Protein AF-A0A8S1YMP6-F1 (afdb_monomer_lite)

Foldseek 3Di:
DDQDDDDDPAAWLEWADLDPFWIWTDGPPDQKIWIWGQDPVVRDTDGDDIDRRGDDRDYWDADNVQQWIWDDDPQDIFTWHQDPVRDTDGPDDDDPRPPPPPPPDD

Radius of gyration: 15.44 Å; chains: 1; bounding box: 38×43×45 Å

Structure (mmCIF, N/CA/C/O backbone):
data_AF-A0A8S1YMP6-F1
#
_entry.id   AF-A0A8S1YMP6-F1
#
loop_
_atom_site.group_PDB
_atom_site.id
_atom_site.type_symbol
_atom_site.label_atom_id
_atom_site.label_alt_id
_atom_site.label_comp_id
_atom_site.label_asym_id
_atom_site.label_entity_id
_atom_site.label_seq_id
_atom_site.pdbx_PDB_ins_code
_atom_site.Cartn_x
_atom_site.Cartn_y
_atom_site.Cartn_z
_atom_site.occupancy
_atom_site.B_iso_or_equiv
_atom_site.auth_seq_id
_atom_site.auth_comp_id
_atom_site.auth_asym_id
_atom_site.auth_atom_id
_atom_site.pdbx_PDB_model_num
ATOM 1 N N . MET A 1 1 ? -23.729 5.613 1.353 1.00 67.88 1 MET A N 1
ATOM 2 C CA . MET A 1 1 ? -23.175 6.442 2.445 1.00 67.88 1 MET A CA 1
ATOM 3 C C . MET A 1 1 ? -21.697 6.658 2.167 1.00 67.88 1 MET A C 1
ATOM 5 O O . MET A 1 1 ? -21.030 5.690 1.828 1.00 67.88 1 MET A O 1
ATOM 9 N N . VAL A 1 2 ? -21.202 7.894 2.232 1.00 78.31 2 VAL A N 1
ATOM 10 C CA . VAL A 1 2 ? -19.768 8.198 2.073 1.00 78.31 2 VAL A CA 1
ATOM 11 C C . VAL A 1 2 ? -19.159 8.281 3.469 1.00 78.31 2 VAL A C 1
ATOM 13 O O . VAL A 1 2 ? -19.642 9.072 4.270 1.00 78.31 2 VAL A O 1
ATOM 16 N N . ILE A 1 3 ? -18.148 7.454 3.757 1.00 77.44 3 ILE A N 1
ATOM 17 C CA . ILE A 1 3 ? -17.513 7.385 5.088 1.00 77.44 3 ILE A CA 1
ATOM 18 C C . ILE A 1 3 ? -16.549 8.559 5.288 1.00 77.44 3 ILE A C 1
ATOM 20 O O . ILE A 1 3 ? -16.555 9.193 6.334 1.00 77.44 3 ILE A O 1
ATOM 24 N N . GLN A 1 4 ? -15.747 8.883 4.273 1.00 87.00 4 GLN A N 1
ATOM 25 C CA . GLN A 1 4 ? -14.756 9.954 4.341 1.00 87.00 4 GLN A CA 1
ATOM 26 C C . GLN A 1 4 ? -14.466 10.492 2.939 1.00 87.00 4 GLN A C 1
ATOM 28 O O . GLN A 1 4 ? -14.537 9.757 1.952 1.00 87.00 4 GLN A O 1
ATOM 33 N N . LYS A 1 5 ? -14.106 11.774 2.855 1.00 88.31 5 LYS A N 1
ATOM 34 C CA . LYS A 1 5 ? -13.470 12.369 1.676 1.00 88.31 5 LYS A CA 1
ATOM 35 C C . LYS A 1 5 ? -12.030 12.699 2.041 1.00 88.31 5 LYS A C 1
ATOM 37 O O . LYS A 1 5 ? -11.797 13.473 2.961 1.00 88.31 5 LYS A O 1
ATOM 42 N N . ILE A 1 6 ? -11.079 12.103 1.334 1.00 84.94 6 ILE A N 1
ATOM 43 C CA . ILE A 1 6 ? -9.655 12.374 1.535 1.00 84.94 6 ILE A CA 1
ATOM 44 C C . ILE A 1 6 ? -9.230 13.348 0.445 1.00 84.94 6 ILE A C 1
ATOM 46 O O . ILE A 1 6 ? -9.277 13.012 -0.738 1.00 84.94 6 ILE A O 1
ATOM 50 N N . GLN A 1 7 ? -8.841 14.560 0.840 1.00 83.69 7 GLN A N 1
ATOM 51 C CA . GLN A 1 7 ? -8.240 15.505 -0.090 1.00 83.69 7 GLN A CA 1
ATOM 52 C C . GLN A 1 7 ? -6.839 15.012 -0.451 1.00 83.69 7 GLN A C 1
ATOM 54 O O . GLN A 1 7 ? -5.996 14.789 0.419 1.00 83.69 7 GLN A O 1
ATOM 59 N N . VAL A 1 8 ? -6.606 14.836 -1.745 1.00 76.12 8 VAL A N 1
ATOM 60 C CA . VAL A 1 8 ? -5.286 14.546 -2.299 1.00 76.12 8 VAL A CA 1
ATOM 61 C C . VAL A 1 8 ? -4.758 15.816 -2.957 1.00 76.12 8 VAL A C 1
ATOM 63 O O . VAL A 1 8 ? -5.495 16.516 -3.647 1.00 76.12 8 VAL A O 1
ATOM 66 N N . ASN A 1 9 ? -3.491 16.144 -2.710 1.00 73.88 9 ASN A N 1
ATOM 67 C CA . ASN A 1 9 ? -2.867 17.368 -3.234 1.00 73.88 9 ASN A CA 1
ATOM 68 C C . ASN A 1 9 ? -2.441 17.234 -4.704 1.00 73.88 9 ASN A C 1
ATOM 70 O O . ASN A 1 9 ? -1.985 18.193 -5.320 1.00 73.88 9 ASN A O 1
ATOM 74 N N . CYS A 1 10 ? -2.555 16.029 -5.245 1.00 73.94 10 CYS A N 1
ATOM 75 C CA . CYS A 1 10 ? -2.124 15.638 -6.570 1.00 73.94 10 CYS A CA 1
ATOM 76 C C . CYS A 1 10 ? -3.047 14.526 -7.071 1.00 73.94 10 CYS A C 1
ATOM 78 O O . CYS A 1 10 ? -3.607 13.754 -6.286 1.00 73.94 10 CYS A O 1
ATOM 80 N N . GLU A 1 11 ? -3.220 14.456 -8.389 1.00 72.50 11 GLU A N 1
ATOM 81 C CA . GLU A 1 11 ? -3.979 13.381 -9.019 1.00 72.50 11 GLU A CA 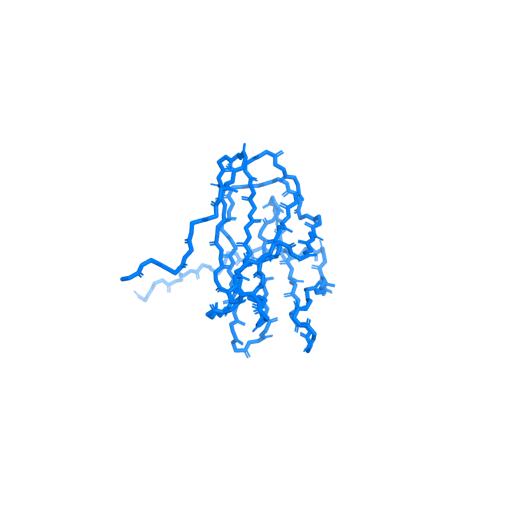1
ATOM 82 C C . GLU A 1 11 ? -3.371 12.022 -8.660 1.00 72.50 11 GLU A C 1
ATOM 84 O O . GLU A 1 11 ? -2.157 11.876 -8.525 1.00 72.50 11 GLU A O 1
ATOM 89 N N . GLY A 1 12 ? -4.222 11.019 -8.471 1.00 67.69 12 GLY A N 1
ATOM 90 C CA . GLY A 1 12 ? -3.801 9.661 -8.159 1.00 67.69 12 GLY A CA 1
ATOM 91 C C . GLY A 1 12 ? -3.504 8.861 -9.410 1.00 67.69 12 GLY A C 1
ATOM 92 O O . GLY A 1 12 ? -4.348 8.790 -10.295 1.00 67.69 12 GLY A O 1
ATOM 93 N N . LEU A 1 13 ? -2.354 8.191 -9.456 1.00 69.38 13 LEU A N 1
ATOM 94 C CA . LEU A 1 13 ? -2.070 7.231 -10.523 1.00 69.38 13 LEU A CA 1
ATOM 95 C C . LEU A 1 13 ? -2.655 5.858 -10.168 1.00 69.38 13 LEU A C 1
ATOM 97 O O . LEU A 1 13 ? -3.064 5.107 -11.050 1.00 69.38 13 LEU A O 1
ATOM 101 N N . ARG A 1 14 ? -2.671 5.497 -8.873 1.00 81.69 14 ARG A N 1
ATOM 102 C CA . ARG A 1 14 ? -3.066 4.153 -8.427 1.00 81.69 14 ARG A CA 1
ATOM 103 C C . ARG A 1 14 ? -3.709 4.157 -7.052 1.00 81.69 14 ARG A C 1
ATOM 105 O O . ARG A 1 14 ? -3.186 4.764 -6.121 1.00 81.69 14 ARG A O 1
ATOM 112 N N . LEU A 1 15 ? -4.773 3.376 -6.928 1.00 88.25 15 LEU A N 1
ATOM 113 C CA . LEU A 1 15 ? -5.464 3.069 -5.685 1.00 88.25 15 LEU A CA 1
ATOM 114 C C . LEU A 1 15 ? -5.640 1.551 -5.607 1.00 88.25 15 LEU A C 1
ATOM 116 O O . LEU A 1 15 ? -6.101 0.941 -6.571 1.00 88.25 15 LEU A O 1
ATOM 120 N N . CYS A 1 16 ? -5.268 0.933 -4.489 1.00 90.88 16 CYS A N 1
ATOM 121 C CA . CYS A 1 16 ? -5.483 -0.496 -4.276 1.00 90.88 16 CYS A CA 1
ATOM 122 C C . CYS A 1 16 ? -5.923 -0.749 -2.836 1.00 90.88 16 CYS A C 1
ATOM 124 O O . CYS A 1 16 ? -5.235 -0.383 -1.883 1.00 90.88 16 CYS A O 1
ATOM 126 N N . PHE A 1 17 ? -7.097 -1.359 -2.689 1.00 91.94 17 PHE A N 1
ATOM 127 C CA . PHE A 1 17 ? -7.643 -1.740 -1.395 1.00 91.94 17 PHE A CA 1
ATOM 128 C C . PHE A 1 17 ? -7.068 -3.089 -0.982 1.00 91.94 17 PHE A C 1
ATOM 130 O O . PHE A 1 17 ? -7.172 -4.072 -1.713 1.00 91.94 17 PHE A O 1
ATOM 137 N N . ILE A 1 18 ? -6.474 -3.121 0.204 1.00 92.88 18 ILE A N 1
ATOM 138 C CA . ILE A 1 18 ? -5.945 -4.341 0.812 1.00 92.88 18 ILE A CA 1
ATOM 139 C C . ILE A 1 18 ? -7.067 -5.020 1.604 1.00 92.88 18 ILE A C 1
ATOM 141 O O . ILE A 1 18 ? -7.279 -6.231 1.516 1.00 92.88 18 ILE A O 1
ATOM 145 N N . ASN A 1 19 ? -7.831 -4.213 2.344 1.00 90.81 19 ASN A N 1
ATOM 146 C CA . ASN A 1 19 ? -9.063 -4.587 3.029 1.00 90.81 19 ASN A CA 1
ATOM 147 C C . ASN A 1 19 ? -9.916 -3.326 3.309 1.00 90.81 19 ASN A C 1
ATOM 149 O O . ASN A 1 19 ? -9.631 -2.249 2.789 1.00 90.81 19 ASN A O 1
ATOM 153 N N . ASN A 1 20 ? -10.962 -3.449 4.133 1.00 90.25 20 ASN A N 1
ATOM 154 C CA . ASN A 1 20 ? -11.883 -2.344 4.445 1.00 90.25 20 ASN A CA 1
ATOM 155 C C . ASN A 1 20 ? -11.234 -1.189 5.227 1.00 90.25 20 ASN A C 1
ATOM 157 O O . ASN A 1 20 ? -11.741 -0.072 5.204 1.00 90.25 20 ASN A O 1
ATOM 161 N N . ASN A 1 21 ? -10.124 -1.458 5.911 1.00 92.12 21 ASN A N 1
ATOM 162 C CA . ASN A 1 21 ? -9.453 -0.542 6.828 1.00 92.12 21 ASN A CA 1
ATOM 163 C C . ASN A 1 21 ? -8.062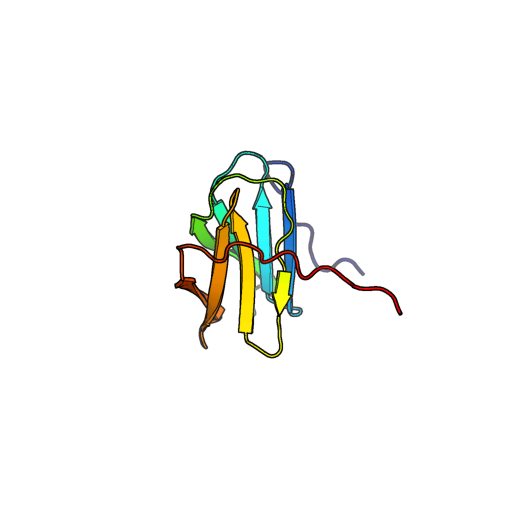 -0.130 6.335 1.00 92.12 21 ASN A C 1
ATOM 165 O O . ASN A 1 21 ? -7.370 0.608 7.033 1.00 92.12 21 ASN A O 1
ATOM 169 N N . LEU A 1 22 ? -7.637 -0.624 5.170 1.00 92.69 22 LEU A N 1
ATOM 170 C CA . LEU A 1 22 ? -6.287 -0.453 4.657 1.00 92.69 22 LEU A CA 1
ATOM 171 C C . LEU A 1 22 ? -6.304 -0.362 3.136 1.00 92.69 22 LEU A C 1
ATOM 173 O O . LEU A 1 22 ? -6.740 -1.284 2.440 1.00 92.69 22 LEU A O 1
ATOM 177 N N . PHE A 1 23 ? -5.761 0.729 2.615 1.00 92.81 23 PHE A N 1
ATOM 178 C CA . PHE A 1 23 ? -5.513 0.880 1.191 1.00 92.81 23 PHE A CA 1
ATOM 179 C C . PHE A 1 23 ? -4.171 1.555 0.944 1.00 92.81 23 PHE A C 1
ATOM 181 O O . PHE A 1 23 ? -3.599 2.211 1.816 1.00 92.81 23 PHE A O 1
ATOM 188 N N . ILE A 1 24 ? -3.675 1.389 -0.274 1.00 92.00 24 ILE A N 1
ATOM 189 C CA . ILE A 1 24 ? -2.481 2.063 -0.762 1.00 92.00 24 ILE A CA 1
ATOM 190 C C . ILE A 1 24 ? -2.841 3.028 -1.882 1.00 92.00 24 ILE A C 1
ATOM 192 O O . ILE A 1 24 ? -3.727 2.763 -2.701 1.00 92.00 24 ILE A O 1
ATOM 196 N N . PHE A 1 25 ? -2.131 4.145 -1.918 1.00 90.62 25 PHE A N 1
ATOM 197 C CA . PHE A 1 25 ? -2.318 5.197 -2.900 1.00 90.62 25 PHE A CA 1
ATOM 198 C C . PHE A 1 25 ? -0.966 5.692 -3.393 1.00 90.62 25 PHE A C 1
ATOM 200 O O . PHE A 1 25 ? -0.106 6.045 -2.591 1.00 90.62 25 PHE A O 1
ATOM 207 N N . GLN A 1 26 ? -0.776 5.735 -4.708 1.00 88.56 26 GLN A N 1
ATOM 208 C CA . GLN A 1 26 ? 0.383 6.387 -5.313 1.00 88.56 26 GLN A CA 1
ATOM 209 C C . GLN A 1 26 ? -0.097 7.593 -6.117 1.00 88.56 26 GLN A C 1
ATOM 211 O O . GLN A 1 26 ? -0.836 7.411 -7.096 1.00 88.56 26 GLN A O 1
ATOM 216 N N . PRO A 1 27 ? 0.322 8.810 -5.748 1.00 86.44 27 PRO A N 1
ATOM 217 C CA . PRO A 1 27 ? 0.033 9.981 -6.550 1.00 86.44 27 PRO A CA 1
ATOM 218 C C . PRO A 1 27 ? 0.848 10.010 -7.843 1.00 86.44 27 PRO A C 1
ATOM 220 O O . PRO A 1 27 ? 1.887 9.364 -8.003 1.00 86.44 27 PRO A O 1
ATOM 223 N N . PHE A 1 28 ? 0.352 10.797 -8.784 1.00 78.06 28 PHE A N 1
ATOM 224 C CA . PHE A 1 28 ? 0.988 11.076 -10.054 1.00 78.06 28 PHE A CA 1
ATOM 225 C C . PHE A 1 28 ? 2.301 11.841 -9.837 1.00 78.06 28 PHE A C 1
ATOM 227 O O . PHE A 1 28 ? 2.346 12.798 -9.070 1.00 78.06 28 PHE A O 1
ATOM 234 N N . LYS A 1 29 ? 3.364 11.422 -10.540 1.00 71.44 29 LYS A N 1
ATOM 235 C CA . LYS A 1 29 ? 4.731 11.993 -10.506 1.00 71.44 29 LYS A CA 1
ATOM 236 C C . LYS A 1 29 ? 5.530 11.815 -9.210 1.00 71.44 29 LYS A C 1
ATOM 238 O O . LYS A 1 29 ? 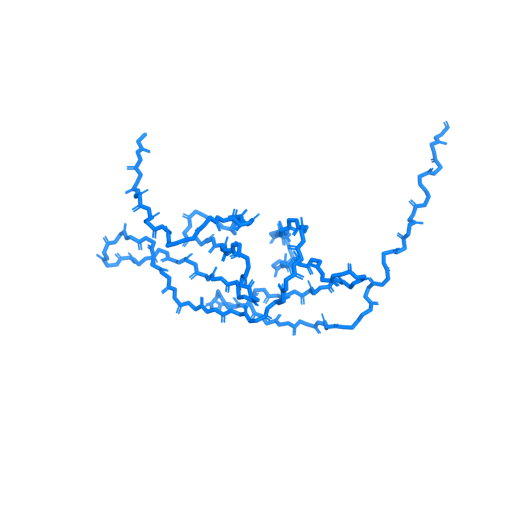6.637 12.339 -9.133 1.00 71.44 29 LYS A O 1
ATOM 243 N N . GLU A 1 30 ? 5.058 11.031 -8.243 1.00 77.56 30 GLU A N 1
ATOM 244 C CA . GLU A 1 30 ? 5.883 10.672 -7.084 1.00 77.56 30 GLU A CA 1
ATOM 245 C C . GLU A 1 30 ? 6.375 9.224 -7.167 1.00 77.56 30 GLU A C 1
ATOM 247 O O . GLU A 1 30 ? 5.671 8.309 -7.605 1.00 77.56 30 GLU A O 1
ATOM 252 N N . ASN A 1 31 ? 7.595 9.009 -6.678 1.00 84.50 31 ASN A N 1
ATOM 253 C CA . ASN A 1 31 ? 8.190 7.682 -6.512 1.00 84.50 31 ASN A CA 1
ATOM 254 C C . ASN A 1 31 ? 7.717 6.988 -5.225 1.00 84.50 31 ASN A C 1
ATOM 256 O O . ASN A 1 31 ? 8.308 5.986 -4.823 1.00 84.50 31 ASN A O 1
ATOM 260 N N . LEU A 1 32 ? 6.683 7.525 -4.572 1.00 86.56 32 LEU A N 1
ATOM 261 C CA . LEU A 1 32 ? 6.213 7.112 -3.258 1.00 86.56 32 LEU A CA 1
ATOM 262 C C . LEU A 1 32 ? 4.836 6.457 -3.350 1.00 86.56 32 LEU A C 1
ATOM 264 O O . LEU A 1 32 ? 3.927 6.950 -4.012 1.00 86.56 32 LEU A O 1
ATOM 268 N N . 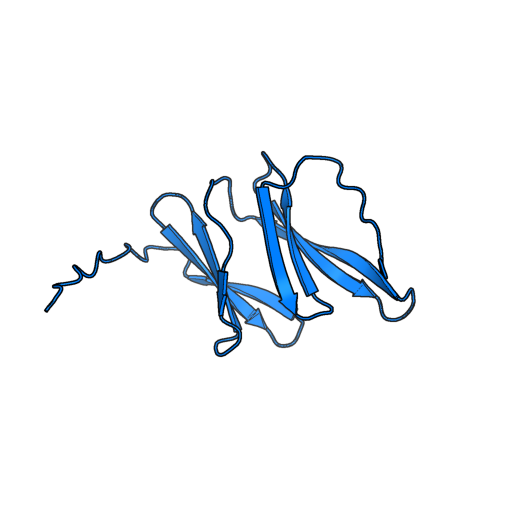MET A 1 33 ? 4.679 5.355 -2.631 1.00 88.56 33 MET A N 1
ATOM 269 C CA . MET A 1 33 ? 3.400 4.721 -2.348 1.00 88.56 33 MET A CA 1
ATOM 270 C C . MET A 1 33 ? 3.026 5.017 -0.902 1.00 88.56 33 MET A C 1
ATOM 272 O O . MET A 1 33 ? 3.776 4.677 0.011 1.00 88.56 33 MET A O 1
ATOM 276 N N . TYR A 1 34 ? 1.865 5.620 -0.689 1.00 89.62 34 TYR A N 1
ATOM 277 C CA . TYR A 1 34 ? 1.321 5.922 0.627 1.00 89.62 34 TYR A CA 1
ATOM 278 C C . TYR A 1 34 ? 0.415 4.811 1.126 1.00 89.62 34 TYR A C 1
ATOM 280 O O . TYR A 1 34 ? -0.379 4.256 0.368 1.00 89.62 34 TYR A O 1
ATOM 288 N N . ILE A 1 35 ? 0.507 4.533 2.422 1.00 91.06 35 ILE A N 1
ATOM 289 C CA . ILE A 1 35 ? -0.363 3.593 3.122 1.00 91.06 35 ILE A CA 1
ATOM 290 C C . ILE A 1 35 ? -1.370 4.398 3.935 1.00 91.06 35 ILE A C 1
ATOM 292 O O . ILE A 1 35 ? -0.988 5.253 4.739 1.00 91.06 35 ILE A O 1
ATOM 296 N N . TYR A 1 36 ? -2.650 4.111 3.730 1.00 92.31 36 TYR A N 1
ATOM 297 C CA . TYR A 1 36 ? -3.753 4.694 4.478 1.00 92.31 36 TYR A CA 1
ATOM 298 C C . TYR A 1 36 ? -4.423 3.622 5.320 1.00 92.31 36 TYR A C 1
ATOM 300 O O . TYR A 1 36 ? -4.880 2.612 4.786 1.00 92.31 36 TYR A O 1
ATOM 308 N N . LYS A 1 37 ? -4.494 3.861 6.629 1.00 93.25 37 LYS A N 1
ATOM 309 C CA . LYS A 1 37 ? -5.063 2.930 7.605 1.00 93.25 37 LYS A CA 1
ATOM 310 C C . LYS A 1 37 ? -6.143 3.614 8.435 1.00 93.25 37 LYS A C 1
ATOM 312 O O . LYS A 1 37 ? -6.001 4.787 8.785 1.00 93.25 37 LYS A O 1
ATOM 317 N N . MET A 1 38 ? -7.204 2.873 8.746 1.00 92.56 38 MET A N 1
ATOM 318 C CA . MET A 1 38 ? -8.260 3.312 9.651 1.00 92.56 38 MET A CA 1
ATOM 319 C C . MET A 1 38 ? -7.669 3.562 11.040 1.00 92.56 38 MET A C 1
ATOM 321 O O . MET A 1 38 ? -7.074 2.673 11.653 1.00 92.56 38 MET A O 1
ATOM 325 N N . ASN A 1 39 ? -7.832 4.780 11.537 1.00 91.31 39 ASN A N 1
ATOM 326 C CA . ASN A 1 39 ? -7.583 5.110 12.924 1.00 91.31 39 ASN A CA 1
ATOM 327 C C . ASN A 1 39 ? -8.851 4.788 13.720 1.00 91.31 39 ASN A C 1
ATOM 329 O O . ASN A 1 39 ? -9.865 5.457 13.565 1.00 91.31 39 ASN A O 1
ATOM 333 N N . ASN A 1 40 ? -8.789 3.782 14.592 1.00 89.81 40 ASN A N 1
ATOM 334 C CA . ASN A 1 40 ? -9.946 3.331 15.374 1.00 89.81 40 ASN A CA 1
ATOM 335 C C . ASN A 1 40 ? -10.408 4.339 16.443 1.00 89.81 40 ASN A C 1
ATOM 337 O O . ASN A 1 40 ? -11.489 4.177 16.996 1.00 89.81 40 ASN A O 1
ATOM 341 N N . VAL A 1 41 ? -9.593 5.351 16.767 1.00 92.94 41 VAL A N 1
ATOM 342 C CA . VAL A 1 41 ? -9.961 6.405 17.725 1.00 92.94 41 VAL A CA 1
ATOM 343 C C . VAL A 1 41 ? -10.778 7.488 17.031 1.00 92.94 41 VAL A C 1
ATOM 345 O O . VAL A 1 41 ? -11.822 7.887 17.537 1.00 92.94 41 VAL A O 1
ATOM 348 N N . SER A 1 42 ? -10.320 7.958 15.868 1.00 90.81 42 SER A N 1
ATOM 349 C CA . SER A 1 42 ? -11.022 9.001 15.110 1.00 90.81 42 SER A CA 1
ATOM 350 C C . SER A 1 42 ? -12.056 8.454 14.123 1.00 90.81 42 SER A C 1
ATOM 352 O O . SER A 1 42 ? -12.874 9.221 13.632 1.00 90.81 42 SER A O 1
ATOM 354 N N . ASN A 1 43 ? -12.042 7.146 13.843 1.00 88.88 43 ASN A N 1
ATOM 355 C CA . ASN A 1 43 ? -12.793 6.493 12.764 1.00 88.88 43 ASN A CA 1
ATOM 356 C C . ASN A 1 43 ? -12.522 7.096 11.375 1.00 88.88 43 ASN A C 1
ATOM 358 O O . ASN A 1 43 ? -13.407 7.161 10.523 1.00 88.88 43 ASN A O 1
ATOM 362 N N . GLU A 1 44 ? -11.277 7.511 11.135 1.00 91.44 44 GLU A N 1
ATOM 363 C CA . GLU A 1 44 ? -10.839 8.085 9.861 1.00 91.44 44 GLU A CA 1
ATOM 364 C C . GLU A 1 44 ? -9.643 7.326 9.288 1.00 91.44 44 GLU A C 1
ATOM 366 O O . GLU A 1 44 ? -8.719 6.941 10.006 1.00 91.44 44 GLU A O 1
ATOM 371 N N . LEU A 1 45 ? -9.610 7.155 7.967 1.00 91.38 45 LEU A N 1
ATOM 372 C CA . LEU A 1 45 ?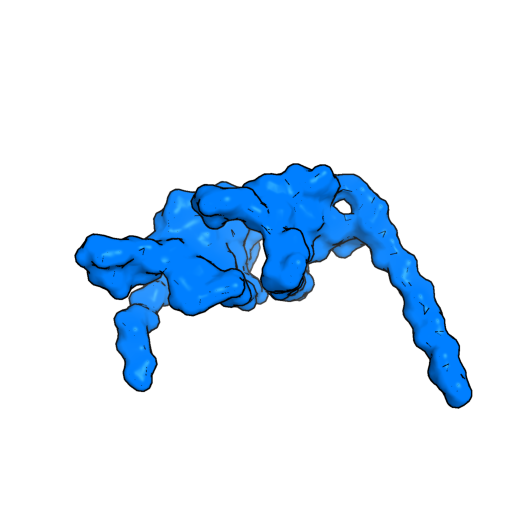 -8.424 6.702 7.252 1.00 91.38 45 LEU A CA 1
ATOM 373 C C . LEU A 1 45 ? -7.391 7.827 7.239 1.00 91.38 45 LEU A C 1
ATOM 375 O O . LEU A 1 45 ? -7.637 8.929 6.745 1.00 91.38 45 LEU A O 1
ATOM 379 N N . THR A 1 46 ? -6.207 7.521 7.757 1.00 91.81 46 THR A N 1
ATOM 380 C CA . THR A 1 46 ? -5.087 8.459 7.853 1.00 91.81 46 THR A CA 1
ATOM 381 C C . THR A 1 46 ? -3.875 7.911 7.119 1.00 91.81 46 THR A C 1
ATOM 383 O O . THR A 1 46 ? -3.643 6.701 7.091 1.00 91.81 46 THR A O 1
ATOM 386 N N . LYS A 1 47 ? -3.095 8.804 6.501 1.00 90.62 47 LYS A N 1
ATOM 387 C CA . LYS A 1 47 ? -1.817 8.452 5.878 1.00 90.62 47 LYS A CA 1
ATOM 388 C C . LYS A 1 47 ? -0.819 8.103 6.981 1.00 90.62 47 LYS A C 1
ATOM 390 O O . LYS A 1 47 ? -0.431 8.985 7.741 1.00 90.62 47 LYS A O 1
ATOM 395 N N . THR A 1 48 ? -0.394 6.848 7.061 1.00 87.31 48 THR A N 1
ATOM 396 C CA . THR A 1 48 ? 0.473 6.374 8.150 1.00 87.31 48 THR A CA 1
ATOM 397 C C . THR A 1 48 ? 1.936 6.287 7.743 1.00 87.31 48 THR A C 1
ATOM 399 O O . THR A 1 48 ? 2.812 6.637 8.529 1.00 87.31 48 THR A O 1
ATOM 402 N N . LYS A 1 49 ? 2.215 5.802 6.529 1.00 87.06 49 LYS A N 1
ATOM 403 C CA . LYS A 1 49 ? 3.571 5.490 6.052 1.00 87.06 49 LYS A CA 1
ATOM 404 C C . LYS A 1 49 ? 3.703 5.717 4.551 1.00 87.06 49 LYS A C 1
ATOM 406 O O . LYS A 1 49 ? 2.705 5.863 3.839 1.00 87.06 49 LYS A O 1
ATOM 411 N N . TYR A 1 50 ? 4.945 5.714 4.079 1.00 88.50 50 TYR A N 1
ATOM 412 C CA . TYR A 1 50 ? 5.277 5.707 2.660 1.00 88.50 50 TYR A CA 1
ATOM 413 C C . TYR A 1 50 ? 6.371 4.682 2.352 1.00 88.50 50 TYR A C 1
ATOM 415 O O . TYR A 1 50 ? 7.181 4.354 3.217 1.00 88.50 50 TYR A O 1
ATOM 423 N N . ILE A 1 51 ? 6.379 4.184 1.117 1.00 85.44 51 ILE A N 1
ATOM 424 C CA . ILE A 1 51 ? 7.392 3.269 0.582 1.00 85.44 51 ILE A CA 1
ATOM 425 C C . ILE A 1 51 ? 7.861 3.809 -0.763 1.00 85.44 51 ILE A C 1
ATOM 427 O O . ILE A 1 51 ? 7.039 4.182 -1.601 1.00 85.44 51 ILE A O 1
ATOM 431 N N . GLU A 1 52 ? 9.172 3.832 -0.983 1.00 85.69 52 GLU A N 1
ATOM 432 C CA . GLU A 1 52 ? 9.732 4.187 -2.282 1.00 85.69 52 GLU A CA 1
ATOM 433 C C . GLU A 1 52 ? 9.584 3.016 -3.264 1.00 85.69 52 GLU A C 1
ATOM 435 O O . GLU A 1 52 ? 10.097 1.919 -3.058 1.00 85.69 52 GLU A O 1
ATOM 440 N N . VAL A 1 53 ? 8.834 3.249 -4.335 1.00 79.25 53 VAL A N 1
ATOM 441 C CA . VAL A 1 53 ? 8.414 2.243 -5.327 1.00 79.25 53 VAL A CA 1
ATOM 442 C C . VAL A 1 53 ? 8.831 2.616 -6.752 1.00 79.25 53 VAL A C 1
ATOM 444 O O . VAL A 1 53 ? 8.810 1.765 -7.644 1.00 79.25 53 VAL A O 1
ATOM 447 N N . GLY A 1 54 ? 9.244 3.871 -6.965 1.00 76.62 54 GLY A N 1
ATOM 448 C CA . GLY A 1 54 ? 9.558 4.431 -8.278 1.00 76.62 54 GLY A CA 1
ATOM 449 C C . GLY A 1 54 ? 8.322 4.820 -9.101 1.00 76.62 54 GLY A C 1
ATOM 450 O O . GLY A 1 54 ? 7.176 4.542 -8.740 1.00 76.62 54 GLY A O 1
ATOM 451 N N . PHE A 1 55 ? 8.567 5.479 -10.232 1.00 71.81 55 PHE A N 1
ATOM 452 C CA . PHE A 1 55 ? 7.536 5.936 -11.162 1.00 71.81 55 PHE A CA 1
ATOM 453 C C . PHE A 1 55 ? 7.262 4.894 -12.253 1.00 71.81 55 PHE A C 1
ATOM 455 O O . PHE A 1 55 ? 8.191 4.363 -12.859 1.00 71.81 55 PHE A O 1
ATOM 462 N N . ILE A 1 56 ? 5.984 4.603 -12.517 1.00 66.31 56 ILE A N 1
ATOM 463 C CA . ILE A 1 56 ? 5.533 3.710 -13.600 1.00 66.31 56 ILE A CA 1
ATOM 464 C C . ILE A 1 56 ? 4.013 3.900 -13.852 1.00 66.31 56 ILE A C 1
ATOM 466 O O . ILE A 1 56 ? 3.333 4.569 -13.075 1.00 66.31 56 ILE A O 1
ATOM 470 N N . PHE A 1 57 ? 3.441 3.264 -14.881 1.00 66.25 57 PHE A N 1
ATOM 471 C CA . PHE A 1 57 ? 2.026 3.313 -15.283 1.00 66.25 57 PHE A CA 1
ATOM 472 C C . PHE A 1 57 ? 1.164 2.066 -14.978 1.00 66.25 57 PHE A C 1
ATOM 474 O O . PHE A 1 57 ? 0.020 2.017 -15.414 1.00 66.25 57 PHE A O 1
ATOM 481 N N . LEU A 1 58 ? 1.654 1.047 -14.264 1.00 68.94 58 LEU A N 1
ATOM 482 C CA . LEU A 1 58 ? 0.909 -0.213 -14.089 1.00 68.94 58 LEU A CA 1
ATOM 483 C C . LEU A 1 58 ? 0.249 -0.347 -12.712 1.00 68.94 58 LEU A C 1
ATOM 485 O O . LEU A 1 58 ? 0.851 0.051 -11.721 1.00 68.94 58 LEU A O 1
ATOM 489 N N . PRO A 1 59 ? -0.970 -0.907 -12.623 1.00 76.50 59 PRO A N 1
ATOM 490 C CA . PRO A 1 59 ? -1.713 -0.966 -11.372 1.00 76.50 59 PRO A CA 1
ATOM 491 C C . PRO A 1 59 ? -1.017 -1.847 -10.329 1.00 76.50 59 PRO A C 1
ATOM 493 O O . PRO A 1 59 ? -0.315 -2.806 -10.655 1.00 76.50 59 PRO A O 1
ATOM 496 N N . TYR A 1 60 ? -1.254 -1.523 -9.061 1.00 86.81 60 TYR A N 1
ATOM 497 C CA . TYR A 1 60 ? -0.949 -2.411 -7.946 1.00 86.81 60 TYR A CA 1
ATOM 498 C C . TYR A 1 60 ? -1.929 -3.580 -7.920 1.00 86.81 60 TYR A C 1
ATOM 500 O O . TYR A 1 60 ? -3.121 -3.389 -8.163 1.00 86.81 60 TYR A O 1
ATOM 508 N N . TYR A 1 61 ? -1.445 -4.769 -7.565 1.00 89.44 61 TYR A N 1
ATOM 509 C CA . TYR A 1 61 ? -2.300 -5.937 -7.381 1.00 89.44 61 TYR A CA 1
ATOM 510 C C . TYR A 1 61 ? -1.981 -6.637 -6.066 1.00 89.44 61 TYR A C 1
ATOM 512 O O . TYR A 1 61 ? -0.854 -7.084 -5.859 1.00 89.44 61 TYR A O 1
ATOM 520 N N . TYR A 1 62 ? -2.970 -6.733 -5.179 1.00 91.88 62 TYR A N 1
ATOM 521 C CA . TYR A 1 62 ? -2.817 -7.402 -3.894 1.00 91.88 62 TYR A CA 1
ATOM 522 C C . TYR A 1 62 ? -3.457 -8.795 -3.919 1.00 91.88 62 TYR A C 1
ATOM 524 O O . TYR A 1 62 ? -4.657 -8.960 -4.134 1.00 91.88 62 TYR A O 1
ATOM 532 N N . ILE A 1 63 ? -2.634 -9.812 -3.684 1.00 92.06 63 ILE A N 1
ATOM 533 C CA . ILE A 1 63 ? -3.006 -11.220 -3.603 1.00 92.06 63 ILE A CA 1
ATOM 534 C C . ILE A 1 63 ? -3.250 -11.559 -2.134 1.00 92.06 63 ILE A C 1
ATOM 536 O O . ILE A 1 63 ? -2.338 -11.977 -1.417 1.00 92.06 63 ILE A O 1
ATOM 540 N N . LYS A 1 64 ? -4.503 -11.408 -1.700 1.00 90.56 64 LYS A N 1
ATOM 541 C CA . LYS A 1 64 ? -4.916 -11.595 -0.301 1.00 90.56 64 LYS A CA 1
ATOM 542 C C . LYS A 1 64 ? -4.550 -12.965 0.276 1.00 90.56 64 LYS A C 1
ATOM 544 O O . LYS A 1 64 ? -4.095 -13.039 1.404 1.00 90.56 64 LYS A O 1
ATOM 549 N N . SER A 1 65 ? -4.685 -14.048 -0.494 1.00 92.06 65 SER A N 1
ATOM 550 C CA . SER A 1 65 ? -4.370 -15.406 -0.011 1.00 92.06 65 SER A CA 1
ATOM 551 C C . SER A 1 65 ? -2.884 -15.647 0.272 1.00 92.06 65 SER A C 1
ATOM 553 O O . SER A 1 65 ? -2.536 -16.664 0.863 1.00 92.06 65 SER A O 1
ATOM 555 N N . LYS A 1 66 ? -2.007 -14.748 -0.187 1.00 89.00 66 LYS A N 1
ATOM 556 C CA . LYS A 1 66 ? -0.553 -14.852 -0.028 1.00 89.00 66 LYS A CA 1
ATOM 557 C C . LYS A 1 66 ? 0.039 -13.691 0.760 1.00 89.00 66 LYS A C 1
ATOM 559 O O . LYS A 1 66 ? 1.254 -13.679 0.946 1.00 89.00 66 LYS A O 1
ATOM 564 N N . ASP A 1 67 ? -0.783 -12.718 1.150 1.00 91.38 67 ASP A N 1
ATOM 565 C CA . ASP A 1 67 ? -0.346 -11.442 1.710 1.00 91.38 67 ASP A CA 1
ATOM 566 C C . ASP A 1 67 ? 0.710 -10.741 0.844 1.00 91.38 67 ASP A C 1
ATOM 568 O O . ASP A 1 67 ? 1.677 -10.184 1.354 1.00 91.38 67 ASP A O 1
ATOM 572 N N . LEU A 1 68 ? 0.541 -10.779 -0.483 1.00 91.50 68 LEU A N 1
ATOM 573 C CA . LEU A 1 68 ? 1.507 -10.222 -1.433 1.00 91.50 68 LEU A CA 1
ATOM 574 C C . LEU A 1 68 ? 0.929 -9.051 -2.215 1.00 91.50 68 LEU A C 1
ATOM 576 O O . LEU A 1 68 ? -0.093 -9.179 -2.877 1.00 91.50 68 LEU A O 1
ATOM 580 N N . LEU A 1 69 ? 1.642 -7.935 -2.218 1.00 90.12 69 LEU A N 1
ATOM 581 C CA . LEU A 1 69 ? 1.429 -6.801 -3.095 1.00 90.12 69 LEU A CA 1
ATOM 582 C C . LEU A 1 69 ? 2.437 -6.851 -4.243 1.00 90.12 69 LEU A C 1
ATOM 584 O O . LEU A 1 69 ? 3.651 -6.812 -4.038 1.00 90.12 69 LEU A O 1
ATOM 588 N N . LEU A 1 70 ? 1.918 -6.899 -5.462 1.00 88.25 70 LEU A N 1
ATOM 589 C CA . LEU A 1 70 ? 2.696 -6.793 -6.682 1.00 88.25 70 LEU A CA 1
ATOM 590 C C . LEU A 1 70 ? 2.669 -5.349 -7.173 1.00 88.25 70 LEU A C 1
ATOM 592 O O . LEU A 1 70 ? 1.603 -4.756 -7.357 1.00 88.25 70 LEU A O 1
ATOM 596 N N . SER A 1 71 ? 3.855 -4.799 -7.412 1.00 83.31 71 SER A N 1
ATOM 597 C CA . SER A 1 71 ? 4.041 -3.504 -8.060 1.00 83.31 71 SER A CA 1
ATOM 598 C C . SER A 1 71 ? 4.997 -3.676 -9.220 1.00 83.31 71 SER A C 1
ATOM 600 O O . SER A 1 71 ? 6.168 -3.992 -9.023 1.00 83.31 71 SER A O 1
ATOM 602 N N . LYS A 1 72 ? 4.523 -3.496 -10.450 1.00 77.00 72 LYS A N 1
ATOM 603 C CA . LYS A 1 72 ? 5.433 -3.515 -11.595 1.00 77.00 72 LYS A CA 1
ATOM 604 C C . LYS A 1 72 ? 6.257 -2.230 -11.599 1.00 77.00 72 LYS A C 1
ATOM 606 O O . LYS A 1 72 ? 5.690 -1.164 -11.403 1.00 77.00 72 LYS A O 1
ATOM 611 N N . ARG A 1 73 ? 7.563 -2.335 -11.851 1.00 74.25 73 ARG A N 1
ATOM 612 C CA . ARG A 1 73 ? 8.533 -1.246 -12.031 1.00 74.25 73 ARG A CA 1
ATOM 613 C C . ARG A 1 73 ? 9.331 -1.487 -13.313 1.00 74.25 73 ARG A C 1
ATOM 615 O O . ARG A 1 73 ? 10.204 -2.343 -13.355 1.00 74.25 73 ARG A O 1
ATOM 622 N N . ASP A 1 74 ? 9.028 -0.723 -14.356 1.00 73.62 74 ASP A N 1
ATOM 623 C CA . ASP A 1 74 ? 9.509 -0.930 -15.727 1.00 73.62 74 ASP A CA 1
ATOM 624 C C . ASP A 1 74 ? 9.413 -2.409 -16.174 1.00 73.62 74 ASP A C 1
ATOM 626 O O . ASP A 1 74 ? 8.305 -2.941 -16.305 1.00 73.62 74 ASP A O 1
ATOM 630 N N . LYS A 1 75 ? 10.551 -3.093 -16.354 1.00 74.81 75 LYS A N 1
ATOM 631 C CA . LYS A 1 75 ? 10.649 -4.518 -16.719 1.00 74.81 75 LYS A CA 1
ATOM 632 C C . LYS A 1 75 ? 10.624 -5.486 -15.526 1.00 74.81 75 LYS A C 1
ATOM 634 O O . LYS A 1 75 ? 10.646 -6.693 -15.738 1.00 74.81 75 LYS A O 1
ATOM 639 N N . HIS A 1 76 ? 10.543 -4.977 -14.301 1.00 75.00 76 HIS A N 1
ATOM 640 C CA . HIS A 1 76 ? 10.628 -5.746 -13.059 1.00 75.00 76 HIS A CA 1
ATOM 641 C C . HIS A 1 76 ? 9.298 -5.759 -12.308 1.00 75.00 76 HIS A C 1
ATOM 643 O O . HIS A 1 76 ? 8.468 -4.868 -12.478 1.00 75.00 76 HIS A O 1
ATOM 649 N N . ILE A 1 77 ? 9.093 -6.743 -11.436 1.00 80.12 77 ILE A N 1
ATOM 650 C CA . ILE A 1 77 ? 7.976 -6.761 -10.488 1.00 80.12 77 ILE A CA 1
ATOM 651 C C . ILE A 1 77 ? 8.564 -6.716 -9.084 1.00 80.12 77 ILE A C 1
ATOM 653 O O . ILE A 1 77 ? 9.265 -7.636 -8.676 1.00 80.12 77 ILE A O 1
ATOM 657 N N . ASN A 1 78 ? 8.248 -5.656 -8.347 1.00 80.56 78 ASN A N 1
ATOM 658 C CA . ASN A 1 78 ? 8.454 -5.613 -6.911 1.00 80.56 78 ASN A CA 1
ATOM 659 C C . ASN A 1 78 ? 7.409 -6.522 -6.265 1.00 80.56 78 ASN A C 1
ATOM 661 O O . ASN A 1 78 ? 6.201 -6.313 -6.432 1.00 80.56 78 ASN A O 1
ATOM 665 N N . VAL A 1 79 ? 7.885 -7.509 -5.514 1.00 87.19 79 VAL A N 1
ATOM 666 C CA . VAL A 1 79 ? 7.043 -8.373 -4.689 1.00 87.19 79 VAL A CA 1
ATOM 667 C C . VAL A 1 79 ? 7.204 -7.927 -3.245 1.00 87.19 79 VAL A C 1
ATOM 669 O O . VAL A 1 79 ? 8.294 -7.991 -2.676 1.00 87.19 79 VAL A O 1
ATOM 672 N N . MET A 1 80 ? 6.117 -7.433 -2.664 1.00 88.44 80 MET A N 1
ATOM 673 C CA . MET A 1 80 ? 6.081 -6.939 -1.294 1.00 88.44 80 MET A CA 1
ATOM 674 C C . MET A 1 80 ? 5.157 -7.816 -0.457 1.00 88.44 80 MET A C 1
ATOM 676 O O . MET A 1 80 ? 3.989 -7.962 -0.801 1.00 88.44 80 MET A O 1
ATOM 680 N N . ARG A 1 81 ? 5.642 -8.375 0.650 1.00 90.31 81 ARG A N 1
ATOM 681 C CA . ARG A 1 81 ? 4.807 -9.128 1.592 1.00 90.31 81 ARG A CA 1
ATOM 682 C C . ARG A 1 81 ? 4.286 -8.223 2.692 1.00 90.31 81 ARG A C 1
ATOM 684 O O . ARG A 1 81 ? 5.047 -7.437 3.253 1.00 90.31 81 ARG A O 1
ATOM 691 N N . MET A 1 82 ? 3.007 -8.362 3.013 1.00 88.94 82 MET A N 1
ATOM 692 C CA . MET A 1 82 ? 2.419 -7.751 4.193 1.00 88.94 82 MET A CA 1
ATOM 693 C C . MET A 1 82 ? 2.814 -8.555 5.435 1.00 88.94 82 MET A C 1
ATOM 695 O O . MET A 1 82 ? 2.633 -9.769 5.494 1.00 88.94 82 MET A O 1
ATOM 699 N N . THR A 1 83 ? 3.395 -7.882 6.418 1.00 84.81 83 THR A N 1
ATOM 700 C CA . THR A 1 83 ? 3.746 -8.458 7.716 1.00 84.81 83 THR A CA 1
ATOM 701 C C . THR A 1 83 ? 2.555 -8.356 8.673 1.00 84.81 83 THR A C 1
ATOM 703 O O . THR A 1 83 ? 1.598 -7.624 8.417 1.00 84.81 83 THR A O 1
ATOM 706 N N . GLY A 1 84 ? 2.620 -9.046 9.816 1.00 77.56 84 GLY A N 1
ATOM 707 C CA . GLY A 1 84 ? 1.557 -9.016 10.834 1.00 77.56 84 GLY A CA 1
ATOM 708 C C . GLY A 1 84 ? 1.235 -7.624 11.401 1.00 77.56 84 GLY A C 1
ATOM 709 O O . GLY A 1 84 ? 0.185 -7.450 12.008 1.00 77.56 84 GLY A O 1
ATOM 710 N N . ASN A 1 85 ? 2.091 -6.625 11.159 1.00 77.81 85 ASN A N 1
ATOM 711 C CA . ASN A 1 85 ? 1.887 -5.236 11.578 1.00 77.81 85 ASN A CA 1
ATOM 712 C C . ASN A 1 85 ? 1.290 -4.349 10.470 1.00 77.81 85 ASN A C 1
ATOM 714 O O . ASN A 1 85 ? 1.342 -3.123 10.582 1.00 77.81 85 ASN A O 1
ATOM 718 N N . GLU A 1 86 ? 0.759 -4.949 9.397 1.00 77.94 86 GLU A N 1
ATOM 719 C CA . GLU A 1 86 ? 0.249 -4.244 8.210 1.00 77.94 86 GLU A CA 1
ATOM 720 C C . GLU A 1 86 ? 1.322 -3.376 7.531 1.00 77.94 86 GLU A C 1
ATOM 722 O O . GLU A 1 86 ? 1.050 -2.326 6.943 1.00 77.94 86 GLU A O 1
ATOM 727 N N . GLU A 1 87 ? 2.574 -3.820 7.623 1.00 82.75 87 GLU A N 1
ATOM 728 C CA . GLU A 1 87 ? 3.701 -3.216 6.923 1.00 82.75 87 GLU A CA 1
ATOM 729 C C . GLU A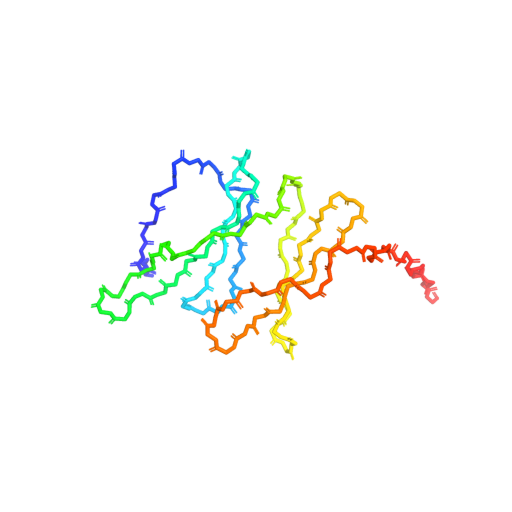 1 87 ? 4.031 -4.034 5.684 1.00 82.75 87 GLU A C 1
ATOM 731 O O . GLU A 1 87 ? 3.962 -5.259 5.710 1.00 82.75 87 GLU A O 1
ATOM 736 N N . PHE A 1 88 ? 4.452 -3.372 4.611 1.00 85.94 88 PHE A N 1
ATOM 737 C CA . PHE A 1 88 ? 4.971 -4.064 3.439 1.00 85.94 88 PHE A CA 1
ATOM 738 C C . PHE A 1 88 ? 6.491 -4.148 3.512 1.00 85.94 88 PHE A C 1
ATOM 740 O O . PHE A 1 88 ? 7.177 -3.131 3.613 1.00 85.94 88 PHE A O 1
ATOM 747 N N . LYS A 1 89 ? 7.018 -5.368 3.414 1.00 84.06 89 LYS A N 1
ATOM 748 C CA . LYS A 1 89 ? 8.447 -5.634 3.258 1.00 84.06 89 LYS A CA 1
ATOM 749 C C . LYS A 1 89 ? 8.708 -6.123 1.840 1.00 84.06 89 LYS A C 1
ATOM 751 O O . LYS A 1 89 ? 8.041 -7.040 1.368 1.00 84.06 89 LYS A O 1
ATOM 756 N N . VAL A 1 90 ? 9.678 -5.520 1.159 1.00 80.44 90 VAL A N 1
ATOM 757 C CA . VAL A 1 90 ? 10.127 -5.996 -0.156 1.00 80.44 90 VAL A CA 1
ATOM 758 C C . VAL A 1 90 ? 10.804 -7.355 0.036 1.00 80.44 90 VAL A C 1
ATOM 760 O O . VAL A 1 90 ? 11.782 -7.450 0.775 1.00 80.44 90 VAL A O 1
ATOM 763 N N . GLU A 1 91 ? 10.271 -8.405 -0.591 1.00 75.06 91 GLU A N 1
ATOM 764 C CA . GLU A 1 91 ? 10.852 -9.756 -0.531 1.00 75.06 91 GLU A CA 1
ATOM 765 C C . GLU A 1 91 ? 11.880 -9.984 -1.640 1.00 75.06 91 GLU A C 1
ATOM 767 O O . GLU A 1 91 ? 12.887 -10.649 -1.420 1.00 75.06 91 GLU A O 1
ATOM 772 N N . ALA A 1 92 ? 11.652 -9.401 -2.819 1.00 66.06 92 ALA A N 1
ATOM 773 C CA . ALA A 1 92 ? 12.584 -9.433 -3.939 1.00 66.06 92 ALA A CA 1
ATOM 774 C C . ALA A 1 92 ? 12.426 -8.164 -4.790 1.00 66.06 92 ALA A C 1
ATOM 776 O O . ALA A 1 92 ? 11.313 -7.802 -5.178 1.00 66.06 92 ALA A O 1
ATOM 777 N N . GLY A 1 93 ? 13.548 -7.488 -5.057 1.00 53.19 93 GLY A N 1
ATOM 778 C CA . GLY A 1 93 ? 13.629 -6.300 -5.918 1.00 53.19 93 GLY A CA 1
ATOM 779 C C . GLY A 1 93 ? 14.210 -6.565 -7.311 1.00 53.19 93 GLY A C 1
ATOM 780 O O . GLY A 1 93 ? 14.239 -5.649 -8.125 1.00 53.19 93 GLY A O 1
ATOM 781 N N . ASN A 1 94 ? 14.646 -7.795 -7.604 1.00 45.81 94 ASN A N 1
ATOM 782 C CA . ASN A 1 94 ? 15.371 -8.118 -8.832 1.00 45.81 94 ASN A CA 1
ATOM 783 C C . ASN A 1 94 ? 14.687 -9.271 -9.593 1.00 45.81 94 ASN A C 1
ATOM 785 O O . ASN A 1 94 ? 14.494 -10.357 -9.056 1.00 45.81 94 ASN A O 1
ATOM 789 N N . GLU A 1 95 ? 14.332 -8.981 -10.847 1.00 43.25 95 GLU A N 1
ATOM 790 C CA . GLU A 1 95 ? 14.132 -9.917 -11.967 1.00 43.25 95 GLU A CA 1
ATOM 791 C C . GLU A 1 95 ? 13.088 -11.041 -11.838 1.00 43.25 95 GLU A C 1
ATOM 793 O O . GLU A 1 95 ? 13.358 -12.203 -12.128 1.00 43.25 95 GLU A O 1
ATOM 798 N N . PHE A 1 96 ? 11.819 -10.696 -11.611 1.00 42.47 96 PHE A N 1
ATOM 799 C CA . PHE A 1 96 ? 10.777 -11.447 -12.322 1.00 42.47 96 PHE A CA 1
ATOM 800 C C . PHE A 1 96 ? 10.702 -10.908 -13.753 1.00 42.47 96 PHE A C 1
ATOM 802 O O . PHE A 1 96 ? 9.938 -9.982 -14.035 1.00 42.47 96 PHE A O 1
ATOM 809 N N . ILE A 1 97 ? 11.502 -11.474 -14.665 1.00 39.53 97 ILE A N 1
ATOM 810 C CA . ILE A 1 97 ? 11.180 -11.402 -16.094 1.00 39.53 97 ILE A CA 1
ATOM 811 C C . ILE A 1 97 ? 9.803 -12.045 -16.211 1.00 39.53 97 ILE A C 1
ATOM 813 O O . ILE A 1 97 ? 9.626 -13.213 -15.864 1.00 39.53 97 ILE A O 1
ATOM 817 N N . VAL A 1 98 ? 8.809 -11.269 -16.643 1.00 39.59 98 VAL A N 1
ATOM 818 C CA . VAL A 1 98 ? 7.499 -11.814 -16.995 1.00 39.59 98 VAL A CA 1
ATOM 819 C C . VAL A 1 98 ? 7.747 -12.815 -18.117 1.00 39.59 98 VAL A C 1
ATOM 821 O O . VAL A 1 98 ? 7.892 -12.428 -19.277 1.00 39.59 98 VAL A O 1
ATOM 824 N N . TRP A 1 99 ? 7.835 -14.098 -17.773 1.00 29.66 99 TRP A N 1
ATOM 825 C CA . TRP A 1 99 ? 7.731 -15.161 -18.752 1.00 29.66 99 TRP A CA 1
ATOM 826 C C . TRP A 1 99 ? 6.366 -14.971 -19.398 1.00 29.66 99 TRP A C 1
ATOM 828 O O . TRP A 1 99 ? 5.331 -15.139 -18.752 1.00 29.66 99 TRP A O 1
ATOM 838 N N . LYS A 1 100 ? 6.362 -14.542 -20.665 1.00 32.69 100 LYS A N 1
ATOM 839 C CA . LYS A 1 100 ? 5.190 -14.681 -21.521 1.00 32.69 100 LYS A CA 1
ATOM 840 C C . LYS A 1 100 ? 4.914 -16.178 -21.581 1.00 32.69 100 LYS A C 1
ATOM 842 O O . LYS A 1 100 ? 5.510 -16.880 -22.391 1.00 32.69 100 LYS A O 1
ATOM 847 N N . HIS A 1 101 ? 4.055 -16.677 -20.700 1.00 35.47 101 HIS A N 1
ATOM 848 C CA . HIS A 1 101 ? 3.377 -17.926 -20.974 1.00 35.47 101 HIS A CA 1
ATOM 849 C C . HIS A 1 101 ? 2.544 -17.651 -22.220 1.00 35.47 101 HIS A C 1
ATOM 851 O O . HIS A 1 101 ? 1.601 -16.860 -22.194 1.00 35.47 101 HIS A O 1
ATOM 857 N N . GLN A 1 102 ? 3.006 -18.196 -23.344 1.00 32.19 102 GLN A N 1
ATOM 858 C CA . GLN A 1 102 ? 2.186 -18.316 -24.529 1.00 32.19 102 GLN A CA 1
ATOM 859 C C . GLN A 1 102 ? 0.965 -19.124 -24.101 1.00 32.19 102 GLN A C 1
ATOM 861 O O . GLN A 1 102 ? 1.088 -20.296 -23.755 1.00 32.19 102 GLN A O 1
ATOM 866 N N . PHE A 1 103 ? -0.193 -18.473 -24.066 1.00 34.28 103 PHE A N 1
ATOM 867 C CA . PHE A 1 103 ? -1.450 -19.186 -24.185 1.00 34.28 103 PHE A CA 1
ATOM 868 C C . PHE A 1 103 ? -1.384 -19.879 -25.547 1.00 34.28 103 PHE A C 1
ATOM 870 O O . PHE A 1 103 ? -1.437 -19.222 -26.585 1.00 34.28 103 PHE A O 1
ATOM 877 N N . GLN A 1 104 ? -1.131 -21.186 -25.547 1.00 34.47 104 GLN A N 1
ATOM 878 C CA . GLN A 1 104 ? -1.638 -22.020 -26.621 1.00 34.47 104 GLN A CA 1
ATOM 879 C C . GLN A 1 104 ? -3.123 -22.165 -26.314 1.00 34.47 104 GLN A C 1
ATOM 881 O O . GLN A 1 104 ? -3.496 -22.851 -25.361 1.00 34.47 104 GLN A O 1
ATOM 886 N N . ASP A 1 105 ? -3.936 -21.409 -27.049 1.00 35.62 105 ASP A N 1
ATOM 887 C CA . ASP A 1 105 ? -5.361 -21.697 -27.144 1.00 35.62 105 ASP A CA 1
ATOM 888 C C . ASP A 1 105 ? -5.534 -23.143 -27.656 1.00 35.62 105 ASP A C 1
ATOM 890 O O . ASP A 1 105 ? -4.706 -23.597 -28.458 1.00 35.62 105 ASP A O 1
ATOM 894 N N . PRO A 1 106 ? -6.544 -23.879 -27.158 1.00 46.00 106 PRO A N 1
ATOM 895 C CA . PRO A 1 106 ? -6.837 -25.243 -27.594 1.00 46.00 106 PRO A CA 1
ATOM 896 C C . PRO A 1 106 ? -7.265 -25.332 -29.064 1.00 46.00 106 PRO A C 1
ATOM 898 O O . PRO A 1 106 ? -7.888 -24.372 -29.575 1.00 46.00 106 PRO A O 1
#

Secondary structure (DSSP, 8-state):
--------SS-EEEEEEEETTEEEEEETT-SEEEEEEEETTTTEEEEEEEEE----SPPPEEEGGGTEEEEEETTEEEEEEEPTTS-EEEEE-S------------

pLDDT: mean 78.02, std 17.08, range [29.66, 93.25]

Organism: Paramecium octaurelia (NCBI:txid43137)

Sequence (106 aa):
MVIQKIQVNCEGLRLCFINNNLFIFQPFKENLMYIYKMNNVSNELTKTKYIEVGFIFLPYYYIKSKDLLLSKRDKHINVMRMTGNEEFKVEAGNEFIVWKHQFQDP